Protein AF-A0A842IKL8-F1 (afdb_monomer_lite)

Radius of gyration: 12.65 Å; chains: 1; bounding box: 30×28×34 Å

Foldseek 3Di:
DDWDWDDDQFKIWIWDADPVRHTDWIKMFGADNVRHTAWMWIDDPPDAQWTWIQGPVRDTDIDGDNDVVRVCCVRVPPPD

Secondary structure (DSSP, 8-state):
-EEEEEE-SSEEEEEEE-TTS-EEEEEEEEE-TTS-EEEEEEE-SSSTTEEEEEETT--EEEEE-SSHHHHHHHHH----

Sequence (80 aa):
MDFFTRHEAFFEITSGYSEDGVLFYQSVLFKNKKGAAYAIYEKIDDEDGFYRRINAEGAHSLKWFPSFDECIKHHGADII

pLDDT: mean 87.72, std 11.51, range [41.28, 96.19]

Structure (mmCIF, N/CA/C/O backbone):
data_AF-A0A842IKL8-F1
#
_entry.id   AF-A0A842IKL8-F1
#
loop_
_atom_site.group_PDB
_atom_site.id
_atom_site.type_symbol
_atom_site.label_atom_id
_atom_site.label_alt_id
_atom_site.label_comp_id
_atom_site.label_asym_id
_atom_site.label_entity_id
_atom_site.label_seq_id
_atom_site.pdbx_PDB_ins_code
_atom_site.Cartn_x
_atom_site.Cartn_y
_atom_site.Cartn_z
_atom_site.occupancy
_atom_site.B_iso_or_equiv
_atom_site.auth_seq_id
_atom_site.auth_comp_id
_atom_site.auth_asym_id
_atom_site.auth_atom_id
_atom_site.pdbx_PDB_model_num
ATOM 1 N N . MET A 1 1 ? -2.280 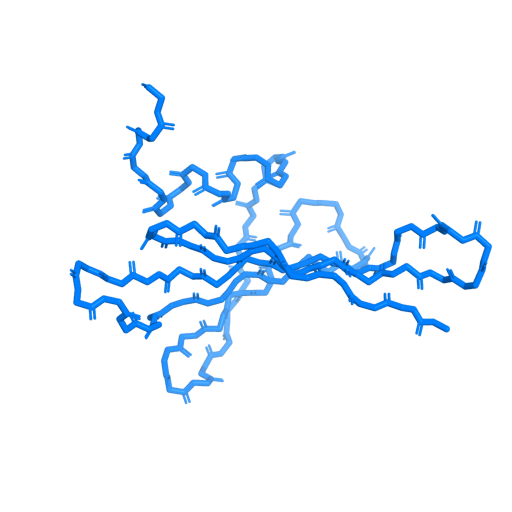-8.750 -17.047 1.00 81.94 1 MET A N 1
ATOM 2 C CA . MET A 1 1 ? -1.969 -8.084 -15.757 1.00 81.94 1 MET A CA 1
ATOM 3 C C . MET A 1 1 ? -3.104 -8.362 -14.798 1.00 81.94 1 MET A C 1
ATOM 5 O O . MET A 1 1 ? -4.248 -8.149 -15.187 1.00 81.94 1 MET A O 1
ATOM 9 N N . ASP A 1 2 ? -2.787 -8.790 -13.579 1.00 92.56 2 ASP A N 1
ATOM 10 C CA . ASP A 1 2 ? -3.779 -9.206 -12.586 1.00 92.56 2 ASP A CA 1
ATOM 11 C C . ASP A 1 2 ? -3.646 -8.398 -11.292 1.00 92.56 2 ASP A C 1
ATOM 13 O O . ASP A 1 2 ? -2.540 -8.050 -10.870 1.00 92.56 2 ASP A O 1
ATOM 17 N N . PHE A 1 3 ? -4.783 -8.116 -10.653 1.00 94.31 3 PHE A N 1
ATOM 18 C CA . PHE A 1 3 ? -4.849 -7.424 -9.367 1.00 94.31 3 PHE A CA 1
ATOM 19 C C . PHE A 1 3 ? -5.515 -8.307 -8.320 1.00 94.31 3 PHE A C 1
ATOM 21 O O . PHE A 1 3 ? -6.571 -8.892 -8.562 1.00 94.31 3 PHE A O 1
ATOM 28 N N . PHE A 1 4 ? -4.916 -8.348 -7.133 1.00 96.12 4 PHE A N 1
ATOM 29 C CA . PHE A 1 4 ? -5.427 -9.093 -5.990 1.00 96.12 4 PHE A CA 1
ATOM 30 C C . PHE A 1 4 ? -5.578 -8.165 -4.798 1.00 96.12 4 PHE A C 1
ATOM 32 O O . PHE A 1 4 ? -4.634 -7.462 -4.431 1.00 96.12 4 PHE A O 1
ATOM 39 N N . THR A 1 5 ? -6.748 -8.205 -4.167 1.00 96.00 5 THR A N 1
ATOM 40 C CA . THR A 1 5 ? -7.014 -7.457 -2.941 1.00 96.00 5 THR A CA 1
ATOM 41 C C . THR A 1 5 ? -7.221 -8.418 -1.781 1.00 96.00 5 THR A C 1
ATOM 43 O O . THR A 1 5 ? -8.081 -9.297 -1.819 1.00 96.00 5 THR A O 1
ATOM 46 N N . ARG A 1 6 ? -6.422 -8.241 -0.729 1.00 94.00 6 ARG A N 1
ATOM 47 C CA . ARG A 1 6 ? -6.608 -8.897 0.564 1.00 94.00 6 ARG A CA 1
ATOM 48 C C . ARG A 1 6 ? -7.350 -7.944 1.492 1.00 94.00 6 ARG A C 1
ATOM 50 O O . ARG A 1 6 ? -6.909 -6.813 1.692 1.00 94.00 6 ARG A O 1
ATOM 57 N N . HIS A 1 7 ? -8.442 -8.418 2.082 1.00 92.94 7 HIS A N 1
ATOM 58 C CA . HIS A 1 7 ? -9.261 -7.638 3.005 1.00 92.94 7 HIS A CA 1
ATOM 59 C C . HIS A 1 7 ? -8.963 -8.017 4.454 1.00 92.94 7 HIS A C 1
ATOM 61 O O . HIS A 1 7 ? -8.998 -9.192 4.808 1.00 92.94 7 HIS A O 1
ATOM 67 N N . GLU A 1 8 ? -8.730 -7.010 5.289 1.00 90.12 8 GLU A N 1
ATOM 68 C CA . GLU A 1 8 ? -8.603 -7.127 6.740 1.00 90.12 8 GLU A CA 1
ATOM 69 C C . GLU A 1 8 ? -9.589 -6.169 7.428 1.00 90.12 8 GLU A C 1
ATOM 71 O O . GLU A 1 8 ? -10.197 -5.293 6.801 1.00 90.12 8 GLU A O 1
ATOM 76 N N . ALA A 1 9 ? -9.764 -6.327 8.743 1.00 86.62 9 ALA A N 1
ATOM 77 C CA . ALA A 1 9 ? -10.720 -5.525 9.512 1.00 86.62 9 ALA A CA 1
ATOM 78 C C . ALA A 1 9 ? -10.432 -4.011 9.436 1.00 86.62 9 ALA A C 1
ATOM 80 O O . ALA A 1 9 ? -11.359 -3.205 9.343 1.00 86.62 9 ALA A O 1
ATOM 81 N N . PHE A 1 10 ? -9.150 -3.629 9.451 1.00 89.31 10 PHE A N 1
ATOM 82 C CA . PHE A 1 10 ? -8.711 -2.229 9.525 1.00 89.31 10 PHE A CA 1
ATOM 83 C C . PHE A 1 10 ? -7.967 -1.743 8.284 1.00 89.31 10 PHE A C 1
ATOM 85 O O . PHE A 1 10 ? -7.670 -0.554 8.179 1.00 89.31 10 PHE A O 1
ATOM 92 N N . PHE A 1 11 ? -7.674 -2.629 7.337 1.00 91.69 11 PHE A N 1
ATOM 93 C CA . PHE A 1 11 ? -7.000 -2.246 6.108 1.00 91.69 11 PHE A CA 1
ATOM 94 C C . PHE A 1 11 ? -7.301 -3.202 4.953 1.00 91.69 11 PHE A C 1
ATOM 96 O O . PHE A 1 11 ? -7.840 -4.289 5.139 1.00 91.69 11 PHE A O 1
ATOM 103 N N . GLU A 1 12 ? -6.962 -2.783 3.744 1.00 94.38 12 GLU A N 1
ATOM 104 C CA . GLU A 1 12 ? -6.976 -3.605 2.537 1.00 94.38 12 GLU A CA 1
ATOM 105 C C . GLU A 1 12 ? -5.644 -3.438 1.832 1.00 94.38 12 GLU A C 1
ATOM 107 O O . GLU A 1 12 ? -5.146 -2.319 1.736 1.00 94.38 12 GLU A O 1
ATOM 112 N N . ILE A 1 13 ? -5.071 -4.534 1.347 1.00 94.88 13 ILE A N 1
ATOM 113 C CA . ILE A 1 13 ? -3.845 -4.501 0.551 1.00 94.88 13 ILE A CA 1
ATOM 114 C C . ILE A 1 13 ? -4.212 -4.881 -0.870 1.00 94.88 13 ILE A C 1
ATOM 116 O O . ILE A 1 13 ? -4.767 -5.958 -1.081 1.00 94.88 13 ILE A O 1
ATOM 120 N N . THR A 1 14 ? -3.863 -4.031 -1.828 1.00 96.19 14 THR A N 1
ATOM 121 C CA . THR A 1 14 ? -4.001 -4.323 -3.255 1.00 96.19 14 THR A CA 1
ATOM 122 C C . THR A 1 14 ? -2.620 -4.503 -3.860 1.00 96.19 14 THR A C 1
ATOM 124 O O . THR A 1 14 ? -1.768 -3.627 -3.729 1.00 96.19 14 THR A O 1
ATOM 127 N N . SER A 1 15 ? -2.415 -5.627 -4.539 1.00 95.56 15 SER A N 1
ATOM 128 C CA . SER A 1 15 ? -1.177 -5.967 -5.239 1.00 95.56 15 SER A CA 1
ATOM 129 C C . SER A 1 15 ? -1.456 -6.156 -6.727 1.00 95.56 15 SER A C 1
ATOM 131 O O . SER A 1 15 ? -2.414 -6.841 -7.088 1.00 95.56 15 SER A O 1
ATOM 133 N N . GLY A 1 16 ? -0.625 -5.562 -7.582 1.00 95.06 16 GLY A N 1
ATOM 134 C CA . GLY A 1 16 ? -0.671 -5.732 -9.035 1.00 95.06 16 GLY A CA 1
ATOM 135 C C . GLY A 1 16 ? 0.526 -6.532 -9.537 1.00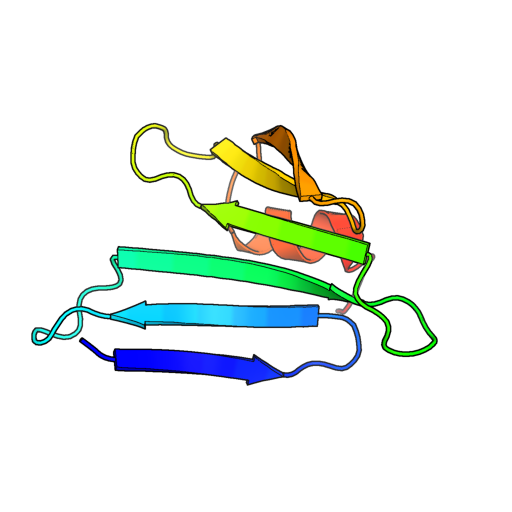 95.06 16 GLY A C 1
ATOM 136 O O . GLY A 1 16 ? 1.669 -6.226 -9.184 1.00 95.06 16 GLY A O 1
ATOM 137 N N . TYR A 1 17 ? 0.257 -7.542 -10.363 1.00 94.56 17 TYR A N 1
ATOM 138 C CA . TYR A 1 17 ? 1.264 -8.430 -10.940 1.00 94.56 17 TYR A CA 1
ATOM 139 C C . TYR A 1 17 ? 1.236 -8.388 -12.471 1.00 94.56 17 TYR A C 1
ATOM 141 O O . TYR A 1 17 ? 0.170 -8.340 -13.103 1.00 94.56 17 TYR A O 1
ATOM 149 N N . SER A 1 18 ? 2.423 -8.385 -13.078 1.00 94.38 18 SER A N 1
ATOM 150 C CA . SER A 1 18 ? 2.581 -8.531 -14.523 1.00 94.38 18 SER A CA 1
ATOM 151 C C . SER A 1 18 ? 2.121 -9.922 -14.970 1.00 94.38 18 SER A C 1
ATOM 153 O O . SER A 1 18 ? 1.861 -10.800 -14.149 1.00 94.38 18 SER A O 1
ATOM 155 N N . GLU A 1 19 ? 2.023 -10.142 -16.281 1.00 94.19 19 GLU A N 1
ATOM 156 C CA . GLU A 1 19 ? 1.658 -11.459 -16.831 1.00 94.19 19 GLU A CA 1
ATOM 157 C C . GLU A 1 19 ? 2.677 -12.552 -16.470 1.00 94.19 19 GLU A C 1
ATOM 159 O O . GLU A 1 19 ? 2.302 -13.707 -16.293 1.00 94.19 19 GLU A O 1
ATOM 164 N N . ASP A 1 20 ? 3.936 -12.166 -16.249 1.00 95.06 20 ASP A N 1
ATOM 165 C CA . ASP A 1 20 ? 5.010 -13.053 -15.792 1.00 95.06 20 ASP A CA 1
ATOM 166 C C . ASP A 1 20 ? 5.019 -13.255 -14.260 1.00 95.06 20 ASP A C 1
ATOM 168 O O . ASP A 1 20 ? 5.935 -13.869 -13.712 1.00 95.06 20 ASP A O 1
ATOM 172 N N . GLY A 1 21 ? 4.029 -12.714 -13.539 1.00 90.94 21 GLY A N 1
ATOM 173 C CA . GLY A 1 21 ? 3.898 -12.844 -12.084 1.00 90.94 21 GLY A CA 1
ATOM 174 C C . GLY A 1 21 ? 4.793 -11.906 -11.266 1.00 90.94 21 GLY A C 1
ATOM 175 O O . GLY A 1 21 ? 4.948 -12.103 -10.060 1.00 90.94 21 GLY A O 1
ATOM 176 N N . VAL A 1 22 ? 5.382 -10.876 -11.881 1.00 92.38 22 VAL A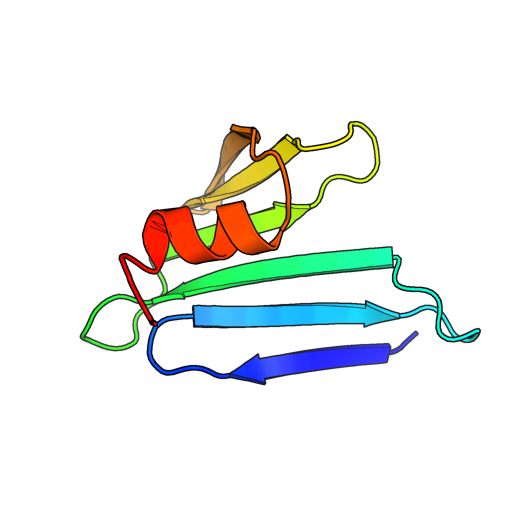 N 1
ATOM 177 C CA . VAL A 1 22 ? 6.240 -9.902 -11.185 1.00 92.38 22 VAL A CA 1
ATOM 178 C C . VAL A 1 22 ? 5.379 -8.825 -10.526 1.00 92.38 22 VAL A C 1
ATOM 180 O O . VAL A 1 22 ? 4.556 -8.197 -11.191 1.00 92.38 22 VAL A O 1
ATOM 183 N N . LEU A 1 23 ? 5.574 -8.590 -9.223 1.00 90.38 23 LEU A N 1
ATOM 184 C CA . LEU A 1 23 ? 4.911 -7.507 -8.488 1.00 90.38 23 LEU A CA 1
ATOM 185 C C . LEU A 1 23 ? 5.383 -6.148 -9.027 1.00 90.38 23 LEU A C 1
ATOM 187 O O . LEU A 1 23 ? 6.572 -5.849 -8.953 1.00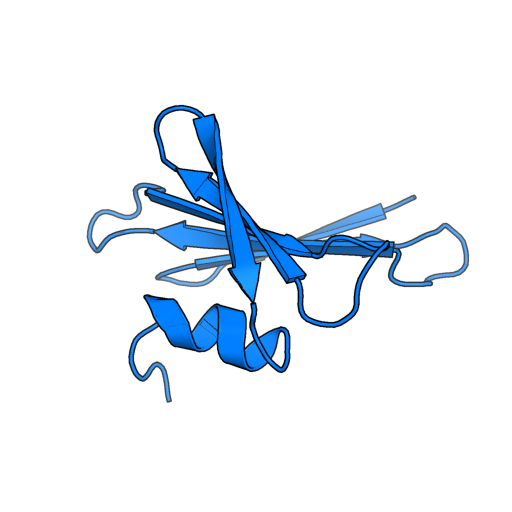 90.38 23 LEU A O 1
ATOM 191 N N . PHE A 1 24 ? 4.456 -5.325 -9.519 1.00 90.94 24 PHE A N 1
ATOM 192 C CA . PHE A 1 24 ? 4.742 -3.965 -10.005 1.00 90.94 24 PHE A CA 1
ATOM 193 C C . PHE A 1 24 ? 3.955 -2.881 -9.261 1.00 90.94 24 PHE A C 1
ATOM 195 O O . PHE A 1 24 ? 4.206 -1.700 -9.440 1.00 90.94 24 PHE A O 1
ATOM 202 N N . TYR A 1 25 ? 2.962 -3.261 -8.458 1.00 91.50 25 TYR A N 1
ATOM 203 C CA . TYR A 1 25 ? 2.117 -2.308 -7.751 1.00 91.50 25 TYR A CA 1
ATOM 204 C C . TYR A 1 25 ? 1.749 -2.842 -6.381 1.00 91.50 25 TYR A C 1
ATOM 206 O O . TYR A 1 25 ? 1.379 -4.010 -6.244 1.00 91.50 25 TYR A O 1
ATOM 214 N N . GLN A 1 26 ? 1.788 -1.972 -5.377 1.00 93.19 26 GLN A N 1
ATOM 215 C CA . GLN A 1 26 ? 1.277 -2.294 -4.057 1.00 93.19 26 GLN A CA 1
ATOM 216 C C . GLN A 1 26 ? 0.695 -1.055 -3.381 1.00 93.19 26 GLN A C 1
ATOM 218 O O . GLN A 1 26 ? 1.327 0.005 -3.343 1.00 93.19 26 GLN A O 1
ATOM 223 N N . SER A 1 27 ? -0.493 -1.197 -2.804 1.00 94.94 27 SER A N 1
ATOM 224 C CA . SER A 1 27 ? -1.095 -0.169 -1.964 1.00 94.94 27 SER A CA 1
ATOM 225 C C . SER A 1 27 ? -1.790 -0.750 -0.743 1.00 94.94 27 SER A C 1
ATOM 227 O O . SER A 1 27 ? -2.202 -1.910 -0.730 1.00 94.94 27 SER A O 1
ATOM 229 N N . VAL A 1 28 ? -1.898 0.067 0.303 1.00 95.06 28 VAL A N 1
ATOM 230 C CA . VAL A 1 28 ? -2.674 -0.224 1.507 1.00 95.06 28 VAL A CA 1
ATOM 231 C C . VAL A 1 28 ? -3.698 0.879 1.748 1.00 95.06 28 VAL A C 1
ATOM 233 O O . VAL A 1 28 ? -3.352 2.054 1.855 1.00 95.06 28 VAL A O 1
ATOM 236 N N . LEU A 1 29 ? -4.970 0.504 1.838 1.00 94.94 29 LEU A N 1
ATOM 237 C CA . LEU A 1 29 ? -6.074 1.373 2.232 1.00 94.94 29 LEU A CA 1
ATOM 238 C C . LEU A 1 29 ? -6.386 1.124 3.704 1.00 94.94 29 LEU A C 1
ATOM 240 O O . LEU A 1 29 ? -6.696 0.003 4.083 1.00 94.94 29 LEU A O 1
ATOM 244 N N . PHE A 1 30 ? -6.359 2.165 4.528 1.00 93.00 30 PHE A N 1
ATOM 245 C CA . PHE A 1 30 ? -6.706 2.104 5.945 1.00 93.00 30 PHE A CA 1
ATOM 246 C C . PHE A 1 30 ? -8.148 2.524 6.199 1.00 93.00 30 PHE A C 1
ATOM 248 O O . PHE A 1 30 ? -8.641 3.514 5.645 1.00 93.00 30 PHE A O 1
ATOM 255 N N . LYS A 1 31 ? -8.807 1.788 7.095 1.00 90.69 31 LYS A N 1
ATOM 256 C CA . LYS A 1 31 ? -10.198 1.972 7.504 1.00 90.69 31 LYS A CA 1
ATOM 257 C C . LYS A 1 31 ? -10.283 2.336 8.979 1.00 90.69 31 LYS A C 1
ATOM 259 O O . LYS A 1 31 ? -9.542 1.828 9.814 1.00 90.69 31 LYS A O 1
ATOM 264 N N . ASN A 1 32 ? -11.230 3.199 9.322 1.00 88.69 32 ASN A N 1
ATOM 265 C CA . ASN A 1 32 ? -11.547 3.485 10.716 1.00 88.69 32 ASN A CA 1
ATOM 266 C C . ASN A 1 32 ? -12.386 2.348 11.342 1.00 88.69 32 ASN A C 1
ATOM 268 O O . ASN A 1 32 ? -12.812 1.419 10.661 1.00 88.69 32 ASN A O 1
ATOM 272 N N . LYS A 1 33 ? -12.707 2.452 12.640 1.00 86.81 33 LYS A N 1
ATOM 273 C CA . LYS A 1 33 ? -13.525 1.457 13.374 1.00 86.81 33 LYS A CA 1
ATOM 274 C C . LYS A 1 33 ? -14.933 1.223 12.803 1.00 86.81 33 LYS A C 1
ATOM 276 O O . LYS A 1 33 ? -15.588 0.264 13.189 1.00 86.81 33 LYS A O 1
ATOM 281 N N . LYS A 1 34 ? -15.418 2.106 11.925 1.00 88.50 34 LYS A N 1
ATOM 282 C CA . LYS A 1 34 ? -16.705 1.972 11.225 1.00 88.50 34 LYS A CA 1
ATOM 283 C C . LYS A 1 34 ? -16.548 1.345 9.830 1.00 88.50 34 LYS A C 1
ATOM 285 O O . LYS A 1 34 ? -17.518 1.299 9.086 1.00 88.50 34 LYS A O 1
ATOM 290 N N . GLY A 1 35 ? -15.340 0.916 9.458 1.00 86.75 35 GLY A N 1
ATOM 291 C CA . GLY A 1 35 ? -15.023 0.353 8.146 1.00 86.75 35 GLY A CA 1
ATOM 292 C C . GLY A 1 35 ? -14.831 1.391 7.036 1.00 86.75 35 GLY A C 1
ATOM 293 O O . GLY A 1 35 ? -14.617 1.006 5.891 1.00 86.75 35 GLY A O 1
ATOM 294 N N . ALA A 1 36 ? -14.886 2.693 7.339 1.00 89.19 36 ALA A N 1
ATOM 295 C CA . ALA A 1 36 ? -14.743 3.735 6.325 1.00 89.19 36 ALA A CA 1
ATOM 296 C C . ALA A 1 36 ? -13.268 4.063 6.063 1.00 89.19 36 ALA A C 1
ATOM 298 O O . ALA A 1 36 ? -12.501 4.281 7.007 1.00 89.19 36 ALA A O 1
ATOM 299 N N . ALA A 1 37 ? -12.895 4.125 4.783 1.00 90.88 37 ALA A N 1
ATOM 300 C CA . ALA A 1 37 ? -11.552 4.477 4.336 1.00 90.88 37 ALA A CA 1
ATOM 301 C C . ALA A 1 37 ? -11.173 5.901 4.768 1.00 90.88 37 ALA A C 1
ATOM 303 O O . ALA A 1 37 ? -11.993 6.816 4.677 1.00 90.88 37 ALA A O 1
ATOM 304 N N . TYR A 1 38 ? -9.934 6.103 5.218 1.00 90.75 38 TYR A N 1
ATOM 305 C CA . TYR A 1 38 ? -9.448 7.438 5.594 1.00 90.75 38 TYR A CA 1
ATOM 306 C C . TYR A 1 38 ? -8.056 7.786 5.056 1.00 90.75 38 TYR A C 1
ATOM 308 O O . TYR A 1 38 ? -7.699 8.967 5.003 1.00 90.75 38 TYR A O 1
ATOM 316 N N . ALA A 1 39 ? -7.264 6.788 4.666 1.00 93.00 39 ALA A N 1
ATOM 317 C CA . ALA A 1 39 ? -5.961 6.988 4.052 1.00 93.00 39 ALA A CA 1
ATOM 318 C C . ALA A 1 39 ? -5.628 5.821 3.123 1.00 93.00 39 ALA A C 1
ATOM 320 O O . ALA A 1 39 ? -5.945 4.679 3.437 1.00 93.00 39 ALA A O 1
ATOM 321 N N . ILE A 1 40 ? -4.951 6.104 2.018 1.00 95.25 40 ILE A N 1
ATOM 322 C CA . ILE A 1 40 ? -4.332 5.107 1.147 1.00 95.25 40 ILE A CA 1
ATOM 323 C C . ILE A 1 40 ? -2.843 5.423 1.082 1.00 95.25 40 ILE A C 1
ATOM 325 O O . ILE A 1 40 ? -2.468 6.592 1.018 1.00 95.25 40 ILE A O 1
ATOM 329 N N . TYR A 1 41 ? -2.005 4.397 1.109 1.00 94.94 41 TYR A N 1
ATOM 330 C CA . TYR A 1 41 ? -0.581 4.501 0.839 1.00 94.94 41 TYR A CA 1
ATOM 331 C C . TYR A 1 41 ? -0.242 3.636 -0.358 1.00 94.94 41 TYR A C 1
ATOM 333 O O . TYR A 1 41 ? -0.515 2.442 -0.354 1.00 94.94 41 TYR A O 1
ATOM 341 N N . GLU A 1 42 ? 0.355 4.240 -1.371 1.00 94.25 42 GLU A N 1
ATOM 342 C CA . GLU A 1 42 ? 0.778 3.572 -2.595 1.00 94.25 42 GLU A CA 1
ATOM 343 C C . GL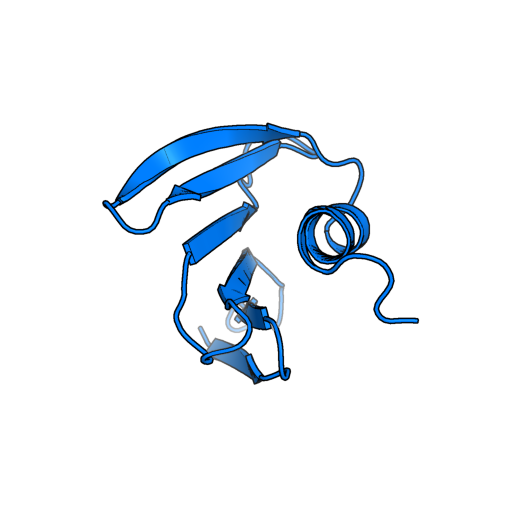U A 1 42 ? 2.298 3.608 -2.691 1.00 94.25 42 GLU A C 1
ATOM 345 O O . GLU A 1 42 ? 2.898 4.669 -2.500 1.00 94.25 42 GLU A O 1
ATOM 350 N N . LYS A 1 43 ? 2.917 2.456 -2.963 1.00 90.81 43 LYS A N 1
ATOM 351 C CA . LYS A 1 43 ? 4.357 2.384 -3.203 1.00 90.81 43 LYS A CA 1
ATOM 352 C C . LYS A 1 43 ? 4.679 3.081 -4.524 1.00 90.81 43 LYS A C 1
ATOM 354 O O . LYS A 1 43 ? 4.025 2.817 -5.528 1.00 90.81 43 LYS A O 1
ATOM 359 N N . ILE A 1 44 ? 5.660 3.977 -4.506 1.00 84.25 44 ILE A N 1
ATOM 360 C CA . ILE A 1 44 ? 6.154 4.649 -5.709 1.00 84.25 44 ILE A CA 1
ATOM 361 C C . ILE A 1 44 ? 7.396 3.889 -6.181 1.00 84.25 44 ILE A C 1
ATOM 363 O O . ILE A 1 44 ? 8.256 3.572 -5.361 1.00 84.25 44 ILE A O 1
ATOM 367 N N . ASP A 1 45 ? 7.479 3.585 -7.476 1.00 74.88 45 ASP A N 1
ATOM 368 C CA . ASP A 1 45 ? 8.588 2.802 -8.044 1.00 74.88 45 ASP A CA 1
ATOM 369 C C . ASP A 1 45 ? 9.912 3.576 -8.092 1.00 74.88 45 ASP A C 1
ATOM 371 O O . ASP A 1 45 ? 10.982 2.973 -8.078 1.00 74.88 45 ASP A O 1
ATOM 375 N N . ASP A 1 46 ? 9.842 4.908 -8.134 1.00 70.00 46 ASP A N 1
ATOM 376 C CA . ASP A 1 46 ? 10.996 5.760 -8.429 1.00 70.00 46 ASP A CA 1
ATOM 377 C C . ASP A 1 46 ? 11.988 5.896 -7.261 1.00 70.00 46 ASP A C 1
ATOM 379 O O . ASP A 1 46 ? 13.166 6.169 -7.492 1.00 70.00 46 ASP A O 1
ATOM 383 N N . GLU A 1 47 ? 11.549 5.710 -6.009 1.00 71.56 47 GLU A N 1
ATOM 384 C CA . GLU A 1 47 ? 12.407 5.878 -4.831 1.00 71.56 47 GLU A CA 1
ATOM 385 C C . GLU A 1 47 ? 12.086 4.875 -3.716 1.00 71.56 47 GLU A C 1
ATOM 387 O O . GLU A 1 47 ? 10.968 4.812 -3.190 1.00 71.56 47 GLU A O 1
ATOM 392 N N . ASP A 1 48 ? 13.110 4.130 -3.289 1.00 81.44 48 ASP A N 1
ATOM 393 C CA . ASP A 1 48 ? 12.984 3.151 -2.215 1.00 81.44 48 ASP A CA 1
ATOM 394 C C . ASP A 1 48 ? 12.469 3.786 -0.915 1.00 81.44 48 ASP A C 1
ATOM 396 O O . ASP A 1 48 ? 13.031 4.730 -0.351 1.00 81.44 48 ASP A O 1
ATOM 400 N N . GLY A 1 49 ? 11.384 3.210 -0.403 1.00 83.94 49 GLY A N 1
ATOM 401 C CA . GLY A 1 49 ? 10.790 3.589 0.872 1.00 83.94 49 GLY A CA 1
ATOM 402 C C . GLY A 1 49 ? 9.861 4.800 0.820 1.00 83.94 49 GLY A C 1
ATOM 403 O O . GLY A 1 49 ? 9.249 5.106 1.840 1.00 83.94 49 GLY A O 1
ATOM 404 N N . PHE A 1 50 ? 9.675 5.469 -0.321 1.00 90.69 50 PHE A N 1
ATOM 405 C CA . PHE A 1 50 ? 8.663 6.520 -0.440 1.00 90.69 50 PHE A CA 1
ATOM 406 C C . PHE A 1 50 ? 7.301 5.979 -0.879 1.00 90.69 50 PHE A C 1
ATOM 408 O O . PHE A 1 50 ? 7.157 5.181 -1.803 1.00 90.69 50 PHE A O 1
ATOM 415 N N . TYR A 1 51 ? 6.272 6.468 -0.192 1.00 93.56 51 TYR A N 1
ATOM 416 C CA . TYR A 1 51 ? 4.880 6.129 -0.421 1.00 93.56 51 TYR A CA 1
ATOM 417 C C . TYR A 1 51 ? 4.070 7.395 -0.646 1.00 93.56 51 TYR A C 1
ATOM 419 O O . TYR A 1 51 ? 4.191 8.384 0.088 1.00 93.56 51 TYR A O 1
ATOM 427 N N . ARG A 1 52 ? 3.179 7.341 -1.629 1.00 94.38 52 ARG A N 1
ATOM 428 C CA . ARG A 1 52 ? 2.164 8.363 -1.850 1.00 94.38 52 ARG A CA 1
ATOM 429 C C . ARG A 1 52 ? 1.026 8.126 -0.877 1.00 94.38 52 ARG A C 1
ATOM 431 O O . ARG A 1 52 ? 0.312 7.134 -0.982 1.00 94.38 52 ARG A O 1
ATOM 438 N N . ARG A 1 53 ? 0.842 9.041 0.065 1.00 94.31 53 ARG A N 1
ATOM 439 C CA . ARG A 1 53 ? -0.322 9.072 0.942 1.00 94.31 53 ARG A CA 1
ATOM 440 C C . ARG A 1 53 ? -1.446 9.847 0.267 1.00 94.31 53 ARG A C 1
ATOM 442 O O . ARG A 1 53 ? -1.256 11.006 -0.087 1.00 94.31 53 ARG A O 1
ATOM 449 N N . ILE A 1 54 ? -2.624 9.249 0.186 1.00 94.69 54 ILE A N 1
ATOM 450 C CA . ILE A 1 54 ? -3.858 9.847 -0.329 1.00 94.69 54 ILE A CA 1
ATOM 451 C C . ILE A 1 54 ? -4.852 9.896 0.833 1.00 94.69 54 ILE A C 1
ATOM 453 O O . ILE A 1 54 ? -5.102 8.874 1.470 1.00 94.69 54 ILE A O 1
ATOM 457 N N . ASN A 1 55 ? -5.375 11.073 1.178 1.00 91.31 55 ASN A N 1
ATOM 458 C CA . ASN A 1 55 ? -6.403 11.189 2.220 1.00 91.31 55 ASN A CA 1
ATOM 459 C C . ASN A 1 55 ? -7.817 10.925 1.655 1.00 91.31 55 ASN A C 1
ATOM 461 O O . ASN A 1 55 ? -7.996 10.736 0.455 1.00 91.31 55 ASN A O 1
ATOM 465 N N . ALA A 1 56 ? -8.837 10.951 2.518 1.00 87.44 56 ALA A N 1
ATOM 466 C CA . ALA A 1 56 ? -10.238 10.770 2.116 1.00 87.44 56 ALA A CA 1
ATOM 467 C C . ALA A 1 56 ? -10.769 11.825 1.117 1.00 87.44 56 ALA A C 1
ATOM 469 O O . ALA A 1 56 ? -11.794 11.600 0.483 1.00 87.44 56 ALA A O 1
ATOM 470 N N . GLU A 1 57 ? -10.087 12.964 0.979 1.00 90.25 57 GLU A N 1
ATOM 471 C CA . GLU A 1 57 ? -10.441 14.055 0.062 1.00 90.25 57 GLU A CA 1
ATOM 472 C C . GLU A 1 57 ? -9.675 13.959 -1.270 1.00 90.25 57 GLU A C 1
ATOM 474 O O . GLU A 1 57 ? -9.850 14.803 -2.145 1.00 90.25 57 GLU A O 1
ATOM 479 N N . GLY A 1 58 ? -8.804 12.954 -1.431 1.00 89.50 58 GLY A N 1
ATOM 480 C CA . GLY A 1 58 ? -7.941 12.800 -2.603 1.00 89.50 58 GLY A CA 1
ATOM 481 C C . GLY A 1 58 ? -6.694 13.692 -2.595 1.00 89.50 58 GLY A C 1
ATOM 482 O O . GLY A 1 58 ? -5.974 13.739 -3.587 1.00 89.50 58 GLY A O 1
ATOM 483 N N . ALA A 1 59 ? -6.397 14.398 -1.499 1.00 92.31 59 ALA A N 1
ATOM 484 C CA . ALA A 1 59 ? -5.164 15.169 -1.375 1.00 92.31 59 ALA A CA 1
ATOM 485 C C . ALA A 1 59 ? -3.959 14.239 -1.175 1.00 92.31 59 ALA A C 1
ATOM 487 O O . ALA A 1 59 ? -4.011 13.289 -0.384 1.00 92.31 59 ALA A O 1
ATOM 488 N N . HIS A 1 60 ? -2.865 14.536 -1.882 1.00 93.88 60 HIS A N 1
ATOM 489 C CA . HIS A 1 60 ? -1.658 13.712 -1.904 1.00 93.88 60 HIS A CA 1
ATOM 490 C C . HIS A 1 60 ? -0.526 14.317 -1.069 1.00 93.88 60 HIS A C 1
ATOM 492 O O . HIS A 1 60 ? -0.291 15.525 -1.096 1.00 93.88 60 HIS A O 1
ATOM 498 N N . SER A 1 61 ? 0.224 13.464 -0.374 1.00 92.88 61 SER A N 1
ATOM 499 C CA . SER A 1 61 ? 1.507 13.807 0.243 1.00 92.88 61 SER A CA 1
ATOM 500 C C . SER A 1 61 ? 2.490 12.639 0.158 1.00 92.88 61 SER A C 1
ATOM 502 O O . SER A 1 61 ? 2.087 11.499 -0.058 1.00 92.88 61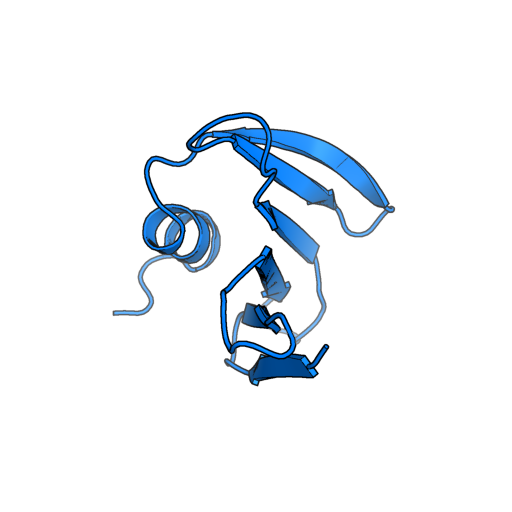 SER A O 1
ATOM 504 N N . LEU A 1 62 ? 3.787 12.904 0.321 1.00 92.69 62 LEU A N 1
ATOM 505 C CA . LEU A 1 62 ? 4.801 11.851 0.400 1.00 92.69 62 LEU A CA 1
ATOM 506 C C . LEU A 1 62 ? 5.055 11.454 1.852 1.00 92.69 62 LEU A C 1
ATOM 508 O O . LEU A 1 62 ? 5.079 12.295 2.756 1.00 92.69 62 LEU A O 1
ATOM 512 N N . LYS A 1 63 ? 5.259 10.158 2.074 1.00 92.00 63 LYS A N 1
ATOM 513 C CA . LYS A 1 63 ? 5.638 9.605 3.369 1.00 92.00 63 LYS A CA 1
ATOM 514 C C . LYS A 1 63 ? 6.679 8.516 3.172 1.00 92.00 63 LYS A C 1
ATOM 516 O O . LYS A 1 63 ? 6.506 7.652 2.325 1.00 92.00 63 LYS A O 1
ATOM 521 N N . TRP A 1 64 ? 7.732 8.559 3.975 1.00 92.88 64 TRP A N 1
ATOM 522 C CA . TRP A 1 64 ? 8.769 7.540 3.949 1.00 92.88 64 TRP A CA 1
ATOM 523 C C . TRP A 1 64 ? 8.488 6.431 4.972 1.00 92.88 64 TRP A C 1
ATOM 525 O O . TRP A 1 64 ? 8.118 6.732 6.113 1.00 92.88 64 TRP A O 1
ATOM 535 N N . PHE A 1 65 ? 8.692 5.178 4.565 1.00 91.38 65 PHE A N 1
ATOM 536 C CA . PHE A 1 65 ? 8.703 3.983 5.404 1.00 91.38 65 PHE A CA 1
ATOM 537 C C . PHE A 1 65 ? 9.859 3.059 4.994 1.00 91.38 65 PHE A C 1
ATOM 539 O O . PHE A 1 65 ? 10.088 2.875 3.800 1.00 91.38 65 PHE A O 1
ATOM 546 N N . PRO A 1 66 ? 10.537 2.401 5.950 1.00 89.31 66 PRO A N 1
ATOM 547 C CA . PRO A 1 66 ? 11.642 1.499 5.631 1.00 89.31 66 PRO A CA 1
ATOM 548 C C . PRO A 1 66 ? 11.205 0.216 4.907 1.00 89.31 66 PRO A C 1
ATOM 550 O O . PRO A 1 66 ? 12.025 -0.438 4.270 1.00 89.31 66 PRO A O 1
ATOM 553 N N . SER A 1 67 ? 9.929 -0.169 5.003 1.00 88.62 67 SER A N 1
ATOM 554 C CA . SER A 1 67 ? 9.351 -1.317 4.298 1.00 88.62 67 SER A CA 1
ATOM 555 C C . SER A 1 67 ? 7.834 -1.165 4.154 1.00 88.62 67 SER A C 1
ATOM 557 O O . SER A 1 67 ? 7.221 -0.292 4.777 1.00 88.62 67 SER A O 1
ATOM 559 N N . PHE A 1 68 ? 7.213 -2.028 3.344 1.00 87.88 68 PHE A N 1
ATOM 560 C CA . PHE A 1 68 ? 5.753 -2.069 3.232 1.00 87.88 68 PHE A CA 1
ATOM 561 C C . PHE A 1 68 ? 5.090 -2.503 4.546 1.00 87.88 68 PHE A C 1
ATOM 563 O O . PHE A 1 68 ? 4.073 -1.942 4.942 1.00 87.88 68 PHE A O 1
ATOM 570 N N . ASP A 1 69 ? 5.713 -3.425 5.281 1.00 88.81 69 ASP A N 1
ATOM 571 C CA . ASP A 1 69 ? 5.217 -3.868 6.587 1.00 88.81 69 ASP A CA 1
ATOM 572 C C . ASP A 1 69 ? 5.179 -2.721 7.603 1.00 88.81 69 ASP A C 1
ATOM 574 O O . ASP A 1 69 ? 4.213 -2.576 8.352 1.00 88.81 69 ASP A O 1
ATOM 578 N N . GLU A 1 70 ? 6.196 -1.856 7.606 1.00 89.69 70 GLU A N 1
ATOM 579 C CA . GLU A 1 70 ? 6.225 -0.668 8.466 1.00 89.69 70 GLU A CA 1
ATOM 580 C C . GLU A 1 70 ? 5.176 0.371 8.040 1.00 89.69 70 GLU A C 1
ATOM 582 O O . GLU A 1 70 ? 4.587 1.040 8.891 1.00 89.69 70 GLU A O 1
ATOM 587 N N . CYS A 1 71 ? 4.864 0.455 6.741 1.00 90.19 71 CYS A N 1
ATOM 588 C CA . CYS A 1 71 ? 3.740 1.250 6.247 1.00 90.19 71 CYS A CA 1
ATOM 589 C C . CYS A 1 71 ? 2.400 0.733 6.798 1.00 90.19 71 CYS A C 1
ATOM 591 O O . CYS A 1 71 ? 1.613 1.523 7.322 1.00 90.19 71 CYS A O 1
ATOM 593 N N . ILE A 1 72 ? 2.165 -0.586 6.758 1.00 88.62 72 ILE A N 1
ATOM 594 C CA . ILE A 1 72 ? 0.956 -1.226 7.306 1.00 88.62 72 ILE A CA 1
ATOM 595 C C . ILE A 1 72 ? 0.828 -0.947 8.811 1.00 88.62 72 ILE A C 1
ATOM 597 O O . ILE A 1 72 ? -0.226 -0.512 9.282 1.00 88.62 72 ILE A O 1
ATOM 601 N N . LYS A 1 73 ? 1.908 -1.140 9.577 1.00 86.44 73 LYS A N 1
ATOM 602 C CA . LYS A 1 73 ? 1.903 -0.936 11.036 1.00 86.44 73 LYS A CA 1
ATOM 603 C C . LYS A 1 73 ? 1.664 0.517 11.445 1.00 86.44 73 LYS A C 1
ATOM 605 O O . LYS A 1 73 ? 1.078 0.750 12.500 1.00 86.44 73 LYS A O 1
ATOM 610 N N . HIS A 1 74 ? 2.071 1.487 10.619 1.00 82.88 74 HIS A N 1
ATOM 611 C CA . HIS A 1 74 ? 2.006 2.915 10.947 1.00 82.88 74 HIS A CA 1
ATOM 612 C C . HIS A 1 74 ? 0.609 3.399 11.355 1.00 82.88 74 HIS A C 1
ATOM 614 O O . HIS A 1 74 ? 0.475 4.177 12.297 1.00 82.88 74 HIS A O 1
ATOM 620 N N . HIS A 1 75 ? -0.420 2.944 10.639 1.00 74.75 75 HIS A N 1
ATOM 621 C CA . HIS A 1 75 ? -1.829 3.223 10.943 1.00 74.75 75 HIS A CA 1
ATOM 622 C C . HIS A 1 75 ? -2.555 2.018 11.516 1.00 74.75 75 HIS A C 1
ATOM 624 O O . HIS A 1 75 ? -3.570 2.189 12.187 1.00 74.75 75 HIS A O 1
ATOM 630 N N . GLY A 1 76 ? -2.031 0.818 11.258 1.00 60.38 76 GLY A N 1
ATOM 631 C CA . GLY A 1 76 ? -2.547 -0.417 11.819 1.00 60.38 76 GLY A CA 1
ATOM 632 C C . GLY A 1 76 ? -2.531 -0.419 13.343 1.00 60.38 76 GLY A C 1
ATOM 633 O O . GLY A 1 76 ? -3.441 -1.005 13.900 1.00 60.38 76 GLY A O 1
ATOM 634 N N . ALA A 1 77 ? -1.587 0.281 13.993 1.00 47.44 77 ALA A N 1
ATOM 635 C CA . ALA A 1 77 ? -1.433 0.342 15.451 1.00 47.44 77 ALA A CA 1
ATOM 636 C C . ALA A 1 77 ? -1.498 -1.058 16.096 1.00 47.44 77 ALA A C 1
ATOM 638 O O . ALA A 1 77 ? -2.569 -1.516 16.477 1.00 47.44 77 ALA A O 1
ATOM 639 N N . ASP A 1 78 ? -0.347 -1.732 16.206 1.00 47.06 78 ASP A N 1
ATOM 640 C CA . ASP A 1 78 ? -0.192 -2.991 16.960 1.00 47.06 78 ASP A CA 1
ATOM 641 C C . ASP A 1 78 ? -1.269 -4.059 16.661 1.00 47.06 78 ASP A C 1
ATOM 643 O O . ASP A 1 78 ? -1.961 -4.546 17.552 1.00 47.06 78 ASP A O 1
ATOM 647 N N . ILE A 1 79 ? -1.425 -4.450 15.388 1.00 46.19 79 ILE A N 1
ATOM 648 C CA . ILE A 1 79 ? -2.218 -5.638 15.005 1.00 46.19 79 ILE A CA 1
ATOM 649 C C . ILE A 1 79 ? -1.292 -6.866 14.980 1.00 46.19 79 ILE A C 1
ATOM 651 O O . ILE A 1 79 ? -1.200 -7.541 13.958 1.00 46.19 79 ILE A O 1
ATOM 655 N N . ILE A 1 80 ? -0.543 -7.112 16.061 1.00 41.28 80 ILE A N 1
ATOM 656 C CA . ILE A 1 80 ? 0.021 -8.429 16.417 1.00 41.28 80 ILE A CA 1
ATOM 657 C C . ILE A 1 80 ? 0.028 -8.540 17.941 1.00 41.28 80 ILE A C 1
ATOM 659 O O . ILE A 1 80 ? 0.638 -7.657 18.580 1.00 41.28 80 ILE A O 1
#